Protein AF-A0A7D6VEU7-F1 (afdb_monomer)

pLDDT: mean 94.11, std 3.48, range [80.38, 97.69]

Structure (mmCIF, N/CA/C/O backbone):
data_AF-A0A7D6VEU7-F1
#
_entry.id   AF-A0A7D6VEU7-F1
#
loop_
_atom_site.group_PDB
_atom_site.id
_atom_site.type_symbol
_atom_site.label_atom_id
_atom_site.label_alt_id
_atom_site.label_comp_id
_atom_site.label_asym_id
_atom_site.label_entity_id
_atom_site.label_seq_id
_atom_site.pdbx_PDB_ins_code
_atom_site.Cartn_x
_atom_site.Cartn_y
_atom_site.Cartn_z
_atom_site.occupancy
_atom_site.B_iso_or_equiv
_atom_site.auth_seq_id
_atom_site.auth_comp_id
_atom_site.auth_asym_id
_atom_site.auth_atom_id
_atom_site.pdbx_PDB_model_num
ATOM 1 N N . MET A 1 1 ? -5.315 0.794 10.666 1.00 90.75 1 MET A N 1
ATOM 2 C CA . MET A 1 1 ? -5.317 1.436 9.332 1.00 90.75 1 MET A CA 1
ATOM 3 C C . MET A 1 1 ? -4.496 0.600 8.363 1.00 90.75 1 MET A C 1
ATOM 5 O O . MET A 1 1 ? -3.476 0.061 8.775 1.00 90.75 1 MET A O 1
ATOM 9 N N . LEU A 1 2 ? -4.923 0.498 7.106 1.00 94.19 2 LEU A N 1
ATOM 10 C CA . LEU A 1 2 ? -4.145 -0.103 6.022 1.00 94.19 2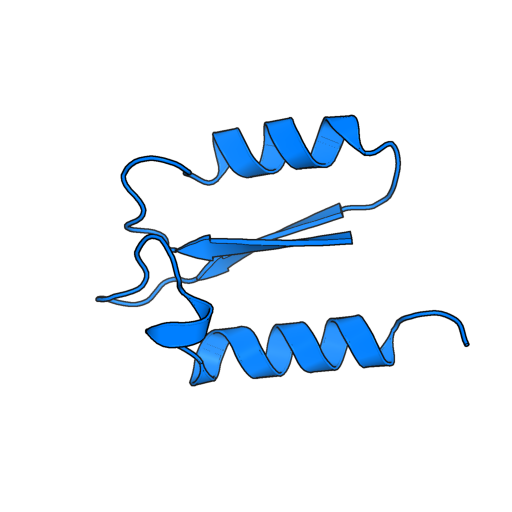 LEU A CA 1
ATOM 11 C C . LEU A 1 2 ? -3.676 1.002 5.068 1.00 94.19 2 LEU A C 1
ATOM 13 O O . LEU A 1 2 ? -4.490 1.805 4.623 1.00 94.19 2 LEU A O 1
ATOM 17 N N . VAL A 1 3 ? -2.381 1.027 4.759 1.00 94.81 3 VAL A N 1
ATOM 18 C CA . VAL A 1 3 ? -1.775 1.879 3.729 1.00 94.81 3 VAL A CA 1
ATOM 19 C C . VAL A 1 3 ? -1.117 0.963 2.709 1.00 94.81 3 VAL A C 1
ATOM 21 O O . VAL A 1 3 ? -0.342 0.090 3.087 1.00 94.81 3 VAL A O 1
ATOM 24 N N . MET A 1 4 ? -1.429 1.138 1.429 1.00 96.00 4 MET A N 1
ATOM 25 C CA . MET A 1 4 ? -0.846 0.351 0.342 1.00 96.00 4 MET A CA 1
ATOM 26 C C . MET A 1 4 ? -0.200 1.293 -0.663 1.00 96.00 4 MET A C 1
ATOM 28 O O . MET A 1 4 ? -0.779 2.327 -0.991 1.00 96.00 4 MET A O 1
ATOM 32 N N . HIS A 1 5 ? 0.970 0.926 -1.173 1.00 97.06 5 HIS A N 1
ATOM 33 C CA . HIS A 1 5 ? 1.652 1.676 -2.226 1.00 97.06 5 HIS A CA 1
ATOM 34 C C . HIS A 1 5 ? 2.336 0.729 -3.210 1.00 97.06 5 HIS A C 1
ATOM 36 O O . HIS A 1 5 ? 2.593 -0.431 -2.886 1.00 97.06 5 HIS A O 1
ATOM 42 N N . GLY A 1 6 ? 2.616 1.207 -4.420 1.00 97.44 6 GLY A N 1
ATOM 43 C CA . GLY A 1 6 ? 3.378 0.447 -5.403 1.00 97.44 6 GLY A CA 1
ATOM 44 C C . GLY A 1 6 ? 4.886 0.574 -5.192 1.00 97.44 6 GLY A C 1
ATOM 45 O O . GLY A 1 6 ? 5.372 1.636 -4.800 1.00 97.44 6 GLY A O 1
ATOM 46 N N . ILE A 1 7 ? 5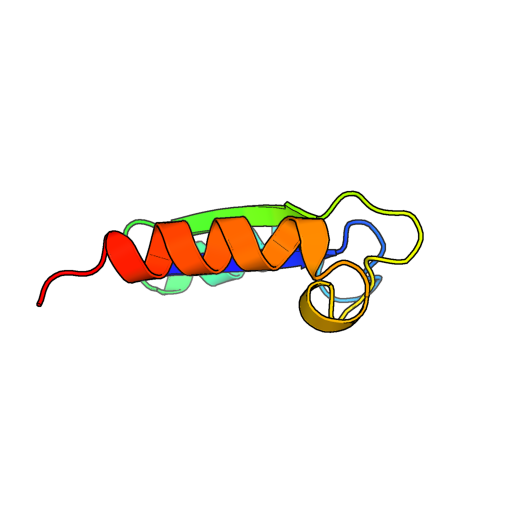.638 -0.497 -5.465 1.00 97.25 7 ILE A N 1
ATOM 47 C CA . ILE A 1 7 ? 7.108 -0.503 -5.349 1.00 97.25 7 ILE A CA 1
ATOM 48 C C . ILE A 1 7 ? 7.797 0.456 -6.336 1.00 97.25 7 ILE A C 1
ATOM 50 O O . ILE A 1 7 ? 8.924 0.885 -6.101 1.00 97.25 7 ILE A O 1
ATOM 54 N N . HIS A 1 8 ? 7.120 0.814 -7.428 1.00 96.00 8 HIS A N 1
ATOM 55 C CA . HIS A 1 8 ? 7.635 1.706 -8.463 1.00 96.00 8 HIS A CA 1
ATOM 56 C C . HIS A 1 8 ? 7.027 3.115 -8.406 1.00 96.00 8 HIS A C 1
ATOM 58 O O . HIS A 1 8 ? 7.229 3.885 -9.343 1.00 96.00 8 HIS A O 1
ATOM 64 N N . ASP A 1 9 ? 6.269 3.472 -7.359 1.00 96.00 9 ASP A N 1
ATOM 65 C CA . ASP A 1 9 ? 5.814 4.856 -7.168 1.00 96.00 9 ASP A CA 1
ATOM 66 C C . ASP A 1 9 ? 7.034 5.773 -6.925 1.00 96.00 9 ASP A C 1
ATOM 68 O O . ASP A 1 9 ? 7.733 5.597 -5.925 1.00 96.00 9 ASP A O 1
ATOM 72 N N . PRO A 1 10 ? 7.320 6.744 -7.817 1.00 93.50 10 PRO A N 1
ATOM 73 C CA . PRO A 1 10 ? 8.484 7.615 -7.677 1.00 93.50 10 PRO A CA 1
ATOM 74 C C . PRO A 1 10 ? 8.264 8.766 -6.685 1.00 93.50 10 PRO A C 1
ATOM 76 O O . PRO A 1 10 ? 9.204 9.503 -6.395 1.00 93.50 10 PRO A O 1
ATOM 79 N N . VAL A 1 11 ? 7.030 8.971 -6.218 1.00 94.75 11 VAL A N 1
ATOM 80 C CA . VAL A 1 11 ? 6.641 10.081 -5.341 1.00 94.75 11 VAL A CA 1
ATOM 81 C C . VAL A 1 11 ? 6.414 9.592 -3.916 1.00 94.75 11 VAL A C 1
ATOM 83 O O . VAL A 1 11 ? 6.863 10.238 -2.972 1.00 94.75 11 VAL A O 1
ATOM 86 N N . TYR A 1 12 ? 5.730 8.459 -3.752 1.00 94.25 12 TYR A N 1
ATOM 87 C CA . TYR A 1 12 ? 5.331 7.954 -2.441 1.00 94.25 12 TYR A CA 1
ATOM 88 C C . TYR A 1 12 ? 5.827 6.529 -2.185 1.00 94.25 12 TYR A C 1
ATOM 90 O O . TYR A 1 12 ? 5.093 5.546 -2.309 1.00 94.25 12 TYR A O 1
ATOM 98 N N . ASP A 1 13 ? 7.088 6.437 -1.773 1.00 94.12 13 ASP A N 1
ATOM 99 C CA . ASP A 1 13 ? 7.722 5.184 -1.369 1.00 94.12 13 ASP A CA 1
ATOM 100 C C . ASP A 1 13 ? 7.307 4.713 0.042 1.00 94.12 13 ASP A C 1
ATOM 102 O O . ASP A 1 13 ? 6.549 5.363 0.769 1.00 94.12 13 ASP A O 1
ATOM 106 N N . ARG A 1 14 ? 7.858 3.568 0.457 1.00 95.31 14 ARG A N 1
ATOM 107 C CA . 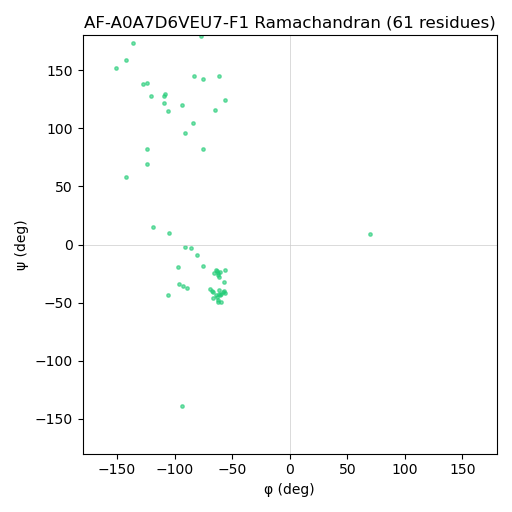ARG A 1 14 ? 7.571 2.945 1.755 1.00 95.31 14 ARG A CA 1
ATOM 108 C C . ARG A 1 14 ? 7.869 3.871 2.937 1.00 95.31 14 ARG A C 1
ATOM 110 O O . ARG A 1 14 ? 7.080 3.908 3.878 1.00 95.31 14 ARG A O 1
ATOM 117 N N . ALA A 1 15 ? 8.963 4.631 2.887 1.00 95.62 15 ALA A N 1
ATOM 118 C CA . ALA A 1 15 ? 9.359 5.514 3.980 1.00 95.62 15 ALA A CA 1
ATOM 119 C C . ALA A 1 15 ? 8.371 6.679 4.143 1.00 95.62 15 ALA A C 1
ATOM 121 O O . ALA A 1 15 ? 7.989 7.014 5.267 1.00 95.62 15 ALA A O 1
ATOM 122 N N . HIS A 1 16 ? 7.887 7.251 3.035 1.00 95.38 16 HIS A N 1
ATOM 123 C CA . HIS A 1 16 ? 6.829 8.263 3.070 1.00 95.38 16 HIS A CA 1
ATOM 124 C C . HIS A 1 16 ? 5.536 7.710 3.680 1.00 95.38 16 HIS A C 1
ATOM 126 O O . HIS A 1 16 ? 4.912 8.378 4.509 1.00 95.38 16 HIS A O 1
ATOM 132 N N . GLN A 1 17 ? 5.148 6.484 3.312 1.00 95.75 17 GLN A N 1
ATOM 133 C CA . GLN A 1 17 ? 3.933 5.852 3.830 1.00 95.75 17 GLN A CA 1
ATOM 134 C C . GLN A 1 17 ? 4.038 5.478 5.310 1.00 95.75 17 GLN A C 1
ATOM 136 O O . GLN A 1 17 ? 3.080 5.668 6.057 1.00 95.75 17 GLN A O 1
ATOM 141 N N . GLU A 1 18 ? 5.197 5.003 5.767 1.00 94.81 18 GLU A N 1
ATOM 142 C CA . GLU A 1 18 ? 5.455 4.766 7.191 1.00 94.81 18 GLU A CA 1
ATOM 143 C C . GLU A 1 18 ? 5.402 6.077 7.984 1.00 94.81 18 GLU A C 1
ATOM 14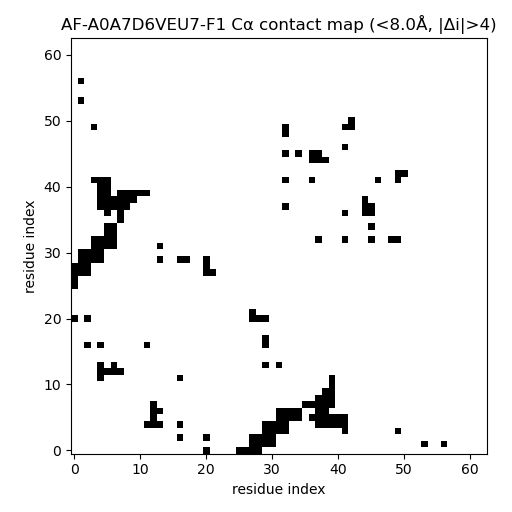5 O O . GLU A 1 18 ? 4.719 6.156 9.007 1.00 94.81 18 GLU A O 1
ATOM 150 N N . ALA A 1 19 ? 6.031 7.143 7.479 1.00 93.75 19 ALA A N 1
ATOM 151 C CA . ALA A 1 19 ? 5.959 8.462 8.098 1.00 93.75 19 ALA A CA 1
ATOM 152 C C . ALA A 1 19 ? 4.512 8.977 8.183 1.00 93.75 19 ALA A C 1
ATOM 154 O O . ALA A 1 19 ? 4.104 9.493 9.224 1.00 93.75 19 ALA A O 1
ATOM 155 N N . LEU A 1 20 ? 3.711 8.800 7.129 1.00 89.62 20 LEU A N 1
ATOM 156 C CA . LEU A 1 20 ? 2.287 9.130 7.141 1.00 89.62 20 LEU A CA 1
ATOM 157 C C . LEU A 1 20 ? 1.529 8.294 8.183 1.00 89.62 20 LEU A C 1
ATOM 159 O O . LEU A 1 20 ? 0.786 8.850 8.991 1.00 89.62 20 LEU A O 1
ATOM 163 N N . ALA A 1 21 ? 1.755 6.981 8.208 1.00 92.94 21 ALA A N 1
ATOM 164 C CA . ALA A 1 21 ? 1.098 6.051 9.116 1.00 92.94 21 ALA A CA 1
ATOM 165 C C . ALA A 1 21 ? 1.311 6.410 10.595 1.00 92.94 21 ALA A C 1
ATOM 167 O O . ALA A 1 21 ? 0.355 6.385 11.372 1.00 92.94 21 ALA A O 1
ATOM 168 N N . THR A 1 22 ? 2.524 6.830 10.973 1.00 92.25 22 THR A N 1
ATOM 169 C CA . THR A 1 22 ? 2.827 7.243 12.358 1.00 92.25 22 THR A CA 1
ATOM 170 C C . THR A 1 22 ? 2.013 8.451 12.832 1.00 92.25 22 THR A C 1
ATOM 172 O O . THR A 1 22 ? 1.752 8.579 14.027 1.00 92.25 22 THR A O 1
ATOM 175 N N . ARG A 1 23 ? 1.550 9.320 11.921 1.00 92.31 23 ARG A N 1
ATOM 176 C CA . ARG A 1 23 ? 0.784 10.529 12.277 1.00 92.31 23 ARG A CA 1
ATOM 177 C C . ARG A 1 23 ? -0.664 10.245 12.673 1.00 92.31 23 ARG A C 1
ATOM 179 O O . ARG A 1 23 ? -1.281 11.091 13.310 1.00 92.31 23 ARG A O 1
ATOM 186 N N . PHE A 1 24 ? -1.203 9.078 12.326 1.00 87.88 24 PHE A N 1
ATOM 187 C CA . PHE A 1 24 ? -2.597 8.722 12.610 1.00 87.88 24 PHE A CA 1
ATOM 188 C C . PHE A 1 24 ? -2.818 8.110 14.004 1.00 87.88 24 PHE A C 1
ATOM 190 O O . PHE A 1 24 ? -3.958 7.844 14.372 1.00 87.88 24 PHE A O 1
ATOM 197 N N . GLY A 1 25 ? -1.758 7.905 14.798 1.00 81.62 25 GLY A N 1
ATOM 198 C CA . GLY A 1 25 ? -1.863 7.602 16.234 1.00 81.62 25 GLY A CA 1
ATOM 199 C C . GLY A 1 25 ? -2.434 6.226 16.610 1.00 81.62 25 GLY A C 1
ATOM 200 O O . GLY A 1 25 ? -2.687 5.985 17.787 1.00 81.62 25 GLY A O 1
ATOM 201 N N . GLY A 1 26 ? -2.626 5.316 15.651 1.00 86.38 26 GLY A N 1
ATOM 202 C CA . GLY A 1 26 ? -3.135 3.961 15.886 1.00 86.38 26 GLY A CA 1
ATOM 203 C C . GLY A 1 26 ? -2.370 2.890 15.101 1.00 86.38 26 GLY A C 1
ATOM 204 O O . GLY A 1 26 ? -1.528 3.228 14.266 1.00 86.38 26 GLY A O 1
ATOM 205 N N . PRO A 1 27 ? -2.657 1.593 15.331 1.00 88.44 27 PRO A N 1
ATOM 206 C CA . PRO A 1 27 ? -2.014 0.504 14.605 1.00 88.44 27 PRO A CA 1
ATOM 207 C C . PRO A 1 27 ? -2.194 0.662 13.094 1.00 88.44 27 PRO A C 1
ATOM 209 O O . PRO A 1 27 ? -3.318 0.764 12.584 1.00 88.44 27 PRO A O 1
ATOM 212 N N . ALA A 1 28 ? -1.078 0.672 12.374 1.00 92.12 28 ALA A N 1
ATOM 213 C CA . ALA A 1 28 ? -1.053 0.815 10.932 1.00 92.12 28 ALA A CA 1
ATOM 214 C C . ALA A 1 28 ? -0.234 -0.306 10.294 1.00 92.12 28 ALA A C 1
ATOM 216 O O . ALA A 1 28 ? 0.833 -0.669 10.786 1.00 92.12 28 ALA A O 1
ATOM 217 N N . ARG A 1 29 ? -0.751 -0.837 9.186 1.00 93.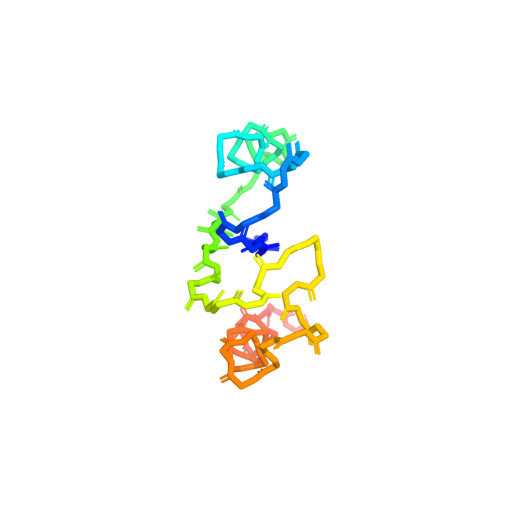56 29 ARG A N 1
ATOM 218 C CA . ARG A 1 29 ? -0.065 -1.788 8.316 1.00 93.56 29 ARG A CA 1
ATOM 219 C C . ARG A 1 29 ? 0.282 -1.067 7.018 1.00 93.56 29 ARG A C 1
ATOM 221 O O . ARG A 1 29 ? -0.624 -0.541 6.373 1.00 93.56 29 ARG A O 1
ATOM 228 N N . VAL A 1 30 ? 1.566 -1.019 6.673 1.00 95.88 30 VAL A N 1
ATOM 229 C CA . VAL A 1 30 ? 2.061 -0.447 5.413 1.00 95.88 30 VAL A CA 1
ATOM 230 C C . VAL A 1 30 ? 2.479 -1.595 4.506 1.00 95.88 30 VAL A C 1
ATOM 232 O O . VAL A 1 30 ? 3.414 -2.323 4.831 1.00 95.88 30 VAL A O 1
ATOM 235 N N . GLU A 1 31 ? 1.778 -1.750 3.389 1.00 97.06 31 GLU A N 1
ATOM 236 C CA . GLU A 1 31 ? 1.975 -2.826 2.421 1.00 97.06 31 GLU A CA 1
ATOM 237 C C . GLU A 1 31 ? 2.594 -2.287 1.131 1.00 97.06 31 GLU A C 1
ATOM 239 O O . GLU A 1 31 ? 2.080 -1.345 0.516 1.00 97.06 31 GLU A O 1
ATOM 244 N N . THR A 1 32 ? 3.684 -2.917 0.699 1.00 97.31 32 THR A N 1
ATOM 245 C CA . THR A 1 32 ? 4.297 -2.665 -0.605 1.00 97.31 32 THR A CA 1
ATOM 246 C C . THR A 1 32 ? 3.738 -3.658 -1.615 1.00 97.31 32 THR A C 1
ATOM 248 O O . THR A 1 32 ? 3.889 -4.867 -1.465 1.00 97.31 32 THR A O 1
ATOM 251 N N . THR A 1 33 ? 3.108 -3.146 -2.669 1.00 97.69 33 THR A N 1
ATOM 252 C CA . THR A 1 33 ? 2.663 -3.947 -3.809 1.00 97.69 33 THR A CA 1
ATOM 253 C C . THR A 1 33 ? 3.833 -4.115 -4.767 1.00 97.69 33 THR A C 1
ATOM 255 O O . THR A 1 33 ? 4.210 -3.173 -5.470 1.00 97.69 33 THR A O 1
ATOM 258 N N . ASP A 1 34 ? 4.419 -5.307 -4.770 1.00 96.25 34 ASP A N 1
ATOM 259 C CA . ASP A 1 34 ? 5.513 -5.674 -5.664 1.00 96.25 34 ASP A CA 1
ATOM 260 C C . ASP A 1 34 ? 4.956 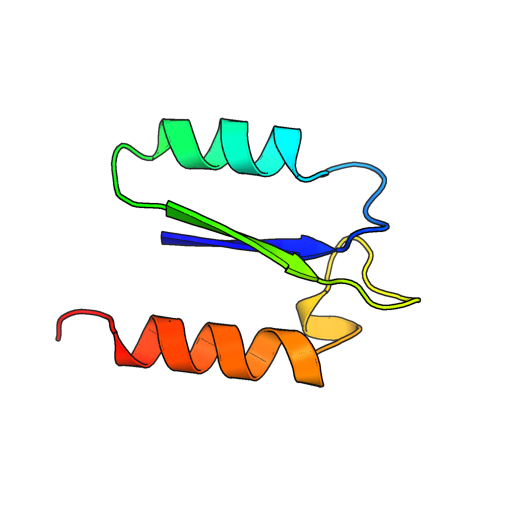-6.300 -6.950 1.00 96.25 34 ASP A C 1
ATOM 262 O O . ASP A 1 34 ? 4.600 -7.478 -6.999 1.00 96.25 34 ASP A O 1
ATOM 266 N N . ALA A 1 35 ? 4.810 -5.471 -7.984 1.00 95.94 35 ALA A N 1
ATOM 267 C CA . ALA A 1 35 ? 4.434 -5.904 -9.323 1.00 95.94 35 ALA A CA 1
ATOM 268 C C . ALA A 1 35 ? 5.023 -4.956 -10.381 1.00 95.94 35 ALA A C 1
ATOM 270 O O . ALA A 1 35 ? 5.128 -3.754 -10.119 1.00 95.94 35 ALA A O 1
ATOM 271 N N . PRO A 1 36 ? 5.293 -5.426 -11.618 1.00 93.81 36 PRO A N 1
ATOM 272 C CA . PRO A 1 36 ? 5.974 -4.633 -12.652 1.00 93.81 36 PRO A CA 1
ATOM 273 C C . PRO A 1 36 ? 5.324 -3.287 -13.005 1.00 93.81 36 PRO A C 1
ATOM 275 O O . PRO A 1 36 ? 5.973 -2.409 -13.565 1.00 93.81 36 PRO A O 1
ATOM 278 N N . ARG A 1 37 ? 4.024 -3.123 -12.730 1.00 90.56 37 ARG A N 1
ATOM 279 C CA . ARG A 1 37 ? 3.260 -1.892 -13.003 1.00 90.56 37 ARG A CA 1
ATOM 280 C C . ARG A 1 37 ? 2.676 -1.259 -11.741 1.00 90.56 37 ARG A C 1
ATOM 282 O O . ARG A 1 37 ? 1.778 -0.422 -11.836 1.00 90.56 37 ARG A O 1
ATOM 289 N N . ALA A 1 38 ? 3.136 -1.659 -10.559 1.00 94.19 38 ALA A N 1
ATOM 290 C CA . ALA A 1 38 ? 2.696 -1.079 -9.298 1.00 94.19 38 ALA A CA 1
ATOM 291 C C . ALA A 1 38 ? 3.346 0.302 -9.098 1.00 94.19 38 ALA A C 1
ATOM 293 O O . ALA A 1 38 ? 4.370 0.435 -8.431 1.00 94.19 38 ALA A O 1
ATOM 294 N N . PHE A 1 39 ? 2.751 1.318 -9.726 1.00 94.56 39 PHE A N 1
ATOM 295 C CA . PHE A 1 39 ? 3.104 2.732 -9.578 1.00 94.56 39 PHE A CA 1
ATOM 296 C C . PHE A 1 39 ? 2.223 3.383 -8.497 1.00 94.56 39 PHE A C 1
ATOM 298 O O . PHE A 1 39 ? 1.921 2.767 -7.479 1.00 94.56 39 PHE A O 1
ATOM 305 N N . HIS A 1 40 ? 1.767 4.612 -8.743 1.00 95.56 40 HIS A N 1
ATOM 306 C CA . HIS A 1 40 ? 1.001 5.414 -7.795 1.00 95.56 40 HIS A CA 1
ATOM 307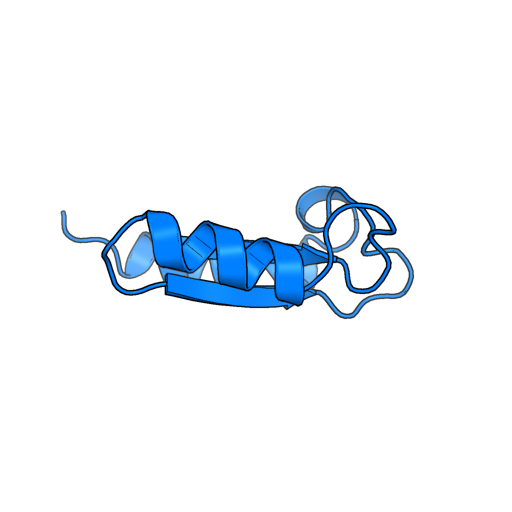 C C . HIS A 1 40 ? -0.346 4.808 -7.370 1.00 95.56 40 HIS A C 1
ATOM 309 O O . HIS A 1 40 ? -0.825 5.046 -6.265 1.00 95.56 40 HIS A O 1
ATOM 315 N N . THR A 1 41 ? -0.965 4.001 -8.232 1.00 94.12 41 THR A N 1
ATOM 316 C CA . THR A 1 41 ? -2.293 3.416 -8.000 1.00 94.12 41 THR A CA 1
ATOM 317 C C . THR A 1 41 ? -2.248 1.886 -8.101 1.00 94.12 41 THR A C 1
ATOM 319 O O . THR A 1 41 ? -2.799 1.308 -9.040 1.00 94.12 41 THR A O 1
ATOM 322 N N . PRO A 1 42 ? -1.610 1.185 -7.141 1.00 94.31 42 PRO A N 1
ATOM 323 C CA . PRO A 1 42 ? -1.443 -0.270 -7.208 1.00 94.31 42 PRO A CA 1
ATOM 324 C C . PRO A 1 42 ? -2.778 -1.031 -7.202 1.00 94.31 42 PRO A C 1
ATOM 326 O O . PRO A 1 42 ? -2.862 -2.118 -7.764 1.00 94.31 42 PRO A O 1
ATOM 329 N N . THR A 1 43 ? -3.843 -0.441 -6.650 1.00 94.69 43 THR A N 1
ATOM 330 C CA . THR A 1 43 ? -5.208 -0.991 -6.709 1.00 94.69 43 THR A CA 1
ATOM 331 C C . THR A 1 43 ? -5.796 -1.029 -8.114 1.00 94.69 43 THR A C 1
ATOM 333 O O . THR A 1 43 ? -6.671 -1.839 -8.393 1.00 94.69 43 THR A O 1
ATOM 336 N N . LEU A 1 44 ? -5.313 -0.176 -9.019 1.00 94.75 44 LEU A N 1
ATOM 337 C CA . LEU A 1 44 ? -5.717 -0.184 -10.422 1.00 94.75 44 LEU A CA 1
ATOM 338 C C . LEU A 1 44 ? -4.829 -1.107 -11.263 1.00 94.75 44 LEU A C 1
ATOM 340 O O . LEU A 1 44 ? -5.309 -1.730 -12.207 1.00 94.75 44 LEU A O 1
ATOM 344 N N . THR A 1 45 ? -3.528 -1.162 -10.967 1.00 94.62 45 THR A N 1
ATOM 345 C CA . THR A 1 45 ? -2.544 -1.825 -11.836 1.00 94.62 45 THR A CA 1
ATOM 346 C C . THR A 1 45 ? -2.186 -3.252 -11.429 1.00 94.62 45 THR A C 1
ATOM 348 O O . THR A 1 45 ? -1.682 -3.990 -12.280 1.00 94.62 45 THR A O 1
ATOM 351 N N . ALA A 1 46 ? -2.454 -3.623 -10.175 1.00 95.75 46 ALA A N 1
ATOM 352 C CA . ALA A 1 46 ? -2.306 -4.965 -9.614 1.00 95.75 46 ALA A CA 1
ATOM 353 C C . ALA A 1 46 ? -3.451 -5.280 -8.613 1.00 95.75 46 ALA A C 1
ATOM 355 O O . ALA A 1 46 ? -3.198 -5.543 -7.425 1.00 95.75 46 ALA A O 1
ATOM 356 N N . PRO A 1 47 ? -4.731 -5.216 -9.043 1.00 96.25 47 PRO A N 1
ATOM 357 C CA . PRO A 1 47 ? -5.881 -5.530 -8.187 1.00 96.25 47 PRO A CA 1
ATOM 358 C C . PRO A 1 47 ? -5.808 -6.947 -7.603 1.00 96.25 47 PRO A C 1
ATOM 360 O O . PRO A 1 47 ? -6.195 -7.172 -6.463 1.00 96.25 47 PRO A O 1
ATOM 363 N N . GLU A 1 48 ? -5.228 -7.901 -8.329 1.00 96.50 48 GLU A N 1
ATOM 364 C CA . GLU A 1 48 ? -5.033 -9.280 -7.878 1.00 96.50 48 GLU A CA 1
ATOM 365 C C . GLU A 1 48 ? -4.1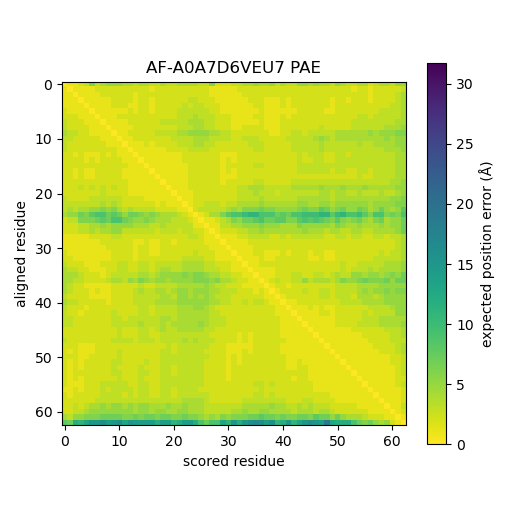70 -9.404 -6.612 1.00 96.50 48 GLU A C 1
ATOM 367 O O . GLU A 1 48 ? -4.308 -10.380 -5.875 1.00 96.50 48 GLU A O 1
ATOM 372 N N . LEU A 1 49 ? -3.317 -8.412 -6.336 1.00 96.50 49 LEU A N 1
ATOM 373 C CA . LEU A 1 49 ? -2.495 -8.352 -5.126 1.00 96.50 49 LEU A CA 1
ATOM 374 C C . LEU A 1 49 ? -3.136 -7.501 -4.025 1.00 96.50 49 LEU A C 1
ATOM 376 O O . LEU A 1 49 ? -2.981 -7.795 -2.842 1.00 96.50 49 LEU A O 1
ATOM 380 N N . THR A 1 50 ? -3.857 -6.444 -4.397 1.00 96.88 50 THR A N 1
ATOM 381 C CA . THR A 1 50 ? -4.382 -5.451 -3.446 1.00 96.88 50 THR A CA 1
ATOM 382 C C . THR A 1 50 ? -5.799 -5.759 -2.960 1.00 96.88 50 THR A C 1
ATOM 384 O O . THR A 1 50 ? -6.087 -5.556 -1.780 1.00 96.88 50 THR A O 1
ATOM 387 N N . ASP A 1 51 ? -6.675 -6.317 -3.799 1.00 97.44 51 ASP A N 1
ATOM 388 C CA . ASP A 1 51 ? -8.053 -6.659 -3.426 1.00 97.44 51 ASP A CA 1
ATOM 389 C C . ASP A 1 51 ? -8.134 -7.671 -2.272 1.00 97.44 51 ASP A C 1
ATOM 391 O O . ASP A 1 51 ? -8.939 -7.459 -1.359 1.00 97.44 51 ASP A O 1
ATOM 395 N N . PRO A 1 52 ? -7.325 -8.753 -2.232 1.00 97.62 52 PRO A N 1
ATOM 396 C CA . PRO A 1 52 ? -7.331 -9.666 -1.091 1.00 97.62 52 PRO A CA 1
ATOM 397 C C . PRO A 1 52 ? -6.933 -8.973 0.218 1.00 97.62 52 PRO A C 1
ATOM 399 O O . PRO A 1 52 ? -7.544 -9.225 1.256 1.00 97.62 52 PRO A O 1
ATOM 402 N N . LEU A 1 53 ? -5.953 -8.063 0.168 1.00 96.75 53 LEU A N 1
ATOM 403 C CA . LEU A 1 53 ? -5.506 -7.291 1.331 1.00 96.75 53 LEU A CA 1
ATOM 404 C C . LEU A 1 53 ? -6.592 -6.326 1.817 1.00 96.75 53 LEU A C 1
ATOM 406 O O . LEU A 1 53 ? -6.790 -6.197 3.026 1.00 96.75 53 LEU A O 1
ATOM 410 N N . LEU A 1 54 ? -7.299 -5.675 0.887 1.00 96.44 54 LEU A N 1
ATOM 411 C CA . LEU A 1 54 ? -8.438 -4.808 1.188 1.00 96.44 54 LEU A CA 1
ATOM 412 C C . LEU A 1 54 ? -9.568 -5.588 1.852 1.00 96.44 54 LEU A C 1
ATOM 414 O O . LEU A 1 54 ? -10.047 -5.169 2.900 1.00 96.44 54 LEU A O 1
ATOM 418 N N . ARG A 1 55 ? -9.964 -6.734 1.286 1.00 97.25 55 ARG A N 1
ATOM 419 C CA . ARG A 1 55 ? -11.017 -7.585 1.862 1.00 97.25 55 ARG A CA 1
ATOM 420 C C . ARG A 1 55 ? -10.648 -8.048 3.265 1.00 97.25 55 ARG A C 1
ATOM 422 O O . ARG A 1 55 ? -11.416 -7.815 4.186 1.00 97.25 55 ARG A O 1
ATOM 429 N N . GLN A 1 56 ? -9.433 -8.571 3.448 1.00 97.06 56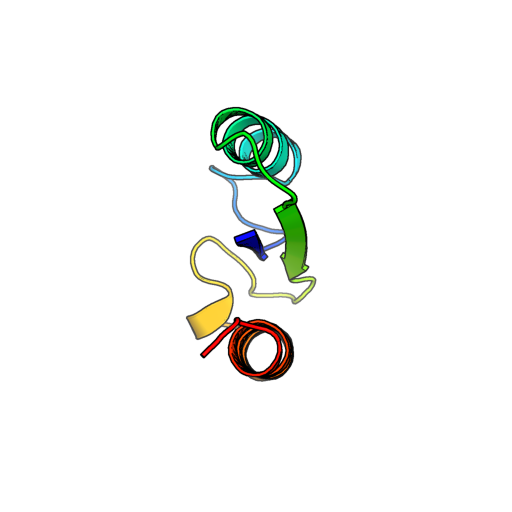 GLN A N 1
ATOM 430 C CA . GLN A 1 56 ? -8.937 -8.978 4.765 1.00 97.06 56 GLN A CA 1
ATOM 431 C C . GLN A 1 56 ? -8.989 -7.829 5.782 1.00 97.06 56 GLN A C 1
ATOM 433 O O . GLN A 1 56 ? -9.330 -8.041 6.943 1.00 97.06 56 GLN A O 1
ATOM 438 N N . PHE A 1 57 ? -8.621 -6.614 5.367 1.00 95.25 57 PHE A N 1
ATOM 439 C CA . PHE A 1 57 ? -8.676 -5.450 6.243 1.00 95.25 57 PHE A CA 1
ATOM 440 C C . PHE A 1 57 ? -10.114 -5.082 6.612 1.00 95.25 57 PHE A C 1
ATOM 442 O O . PHE A 1 57 ? -10.382 -4.850 7.787 1.00 95.25 57 PHE A O 1
ATOM 449 N N . LEU A 1 58 ? -11.019 -5.050 5.630 1.00 95.38 58 LEU A N 1
ATOM 450 C CA . LEU A 1 58 ? -12.430 -4.718 5.828 1.00 95.38 58 LEU A CA 1
ATOM 451 C C . LEU A 1 58 ? -13.140 -5.746 6.718 1.00 95.38 58 LEU A C 1
ATOM 453 O O . LEU A 1 58 ? -13.846 -5.348 7.638 1.00 95.38 58 LEU A O 1
ATOM 457 N N . ASP A 1 59 ? -12.888 -7.039 6.506 1.00 96.38 59 ASP A N 1
ATOM 458 C CA . ASP A 1 59 ? -13.440 -8.134 7.316 1.00 96.38 59 ASP A CA 1
ATOM 459 C C . ASP A 1 59 ? -12.966 -8.081 8.782 1.00 96.38 59 ASP A C 1
ATOM 461 O O . ASP A 1 59 ? -13.610 -8.634 9.672 1.00 96.38 59 ASP A O 1
ATOM 465 N N . GLY A 1 60 ? -11.829 -7.427 9.044 1.00 92.94 60 GLY A N 1
ATOM 466 C CA . GLY A 1 60 ? -11.262 -7.250 10.381 1.00 92.94 60 GLY A CA 1
ATOM 467 C C . GLY A 1 60 ? -11.705 -5.975 11.105 1.00 92.94 60 GLY A C 1
ATOM 468 O O . GLY A 1 60 ? -11.260 -5.748 12.233 1.00 92.94 60 GLY A O 1
ATOM 469 N N . LEU A 1 61 ? -12.522 -5.118 10.481 1.00 90.06 61 LEU A N 1
ATOM 470 C CA . LEU A 1 61 ? -13.018 -3.908 11.133 1.00 90.06 61 LEU A CA 1
ATOM 471 C C . LEU A 1 61 ? -14.120 -4.249 12.151 1.00 90.06 61 LEU A C 1
ATOM 473 O O . LEU A 1 61 ? -14.942 -5.131 11.899 1.00 90.06 61 LEU A O 1
ATOM 477 N N . PRO A 1 62 ? -14.164 -3.559 13.306 1.00 88.88 62 PRO A N 1
ATOM 478 C CA . PRO A 1 62 ? -15.289 -3.680 14.225 1.00 88.88 62 PRO A CA 1
ATOM 479 C C . PRO A 1 62 ? -16.587 -3.214 13.547 1.00 88.88 62 PRO A C 1
ATOM 481 O O . PRO A 1 62 ? -16.561 -2.286 12.735 1.00 88.88 62 PRO A O 1
ATOM 484 N N . ALA A 1 63 ? -17.692 -3.883 13.889 1.00 80.38 63 ALA A N 1
ATOM 485 C CA . ALA A 1 63 ? -19.038 -3.572 13.405 1.00 80.38 63 ALA A CA 1
ATOM 486 C C . ALA A 1 63 ? -19.566 -2.227 13.926 1.00 80.38 63 ALA A C 1
ATOM 488 O O . ALA A 1 63 ? -19.201 -1.846 15.065 1.00 80.38 63 ALA A O 1
#

Radius of gyration: 11.87 Å; Cα contacts (8 Å, |Δi|>4): 93; chains: 1; bounding box: 28×20×29 Å

Foldseek 3Di:
DEAEAECAAPPQHQVNRVVVQVVVVDDYDYYYDYDPPGYGCCCVVPVVRVVVVVVVVVVPDDD

Solvent-accessible surface area (backbone atoms only — not comparable to full-atom values): 3788 Å² total; per-residue (Å²): 88,82,46,78,34,8,70,62,18,90,84,54,40,70,68,56,50,50,58,55,42,64,74,70,79,57,74,61,48,79,45,74,41,84,53,102,61,10,25,86,53,24,66,77,59,39,37,89,69,39,50,63,56,50,50,56,53,60,74,66,52,83,133

Mean predicted aligned error: 2.72 Å

InterPro domains:
  IPR029058 Alpha/Beta hydrolase fold [G3DSA:3.40.50.1820] (1-59)
  IPR029058 Alpha/Beta hydrolase fold [SSF53474] (1-60)

Sequence (63 aa):
MLVMHGIHDPVYDRAHQEALATRFGGPARVETTDAPRAFHTPTLTAPELTDPLLRQFLDGLPA

Secondary structure (DSSP, 8-state):
-EEEEETT-SSS-HHHHHHHHHTT-S--EEEEE-STT-SS-HHHH-HHHHHHHHHHHHHTS--

Nearest PDB structures (foldseek):
  7uoc-assembly1_B  TM=7.481E-01  e=5.215E-02  Orobanche minor
  8agm-assembly2_DDD  TM=6.110E-01  e=6.706E-01  metagenome
  4u2c-assembly1_A  TM=4.846E-01  e=4.481E-01  Pseudomonas knackmussii
  1ggv-assembly1_A  TM=4.954E-01  e=5.863E-01  Pseudomonas putida
  1din-assembly1_A  TM=4.816E-01  e=6.270E-01  Pseudomonas knackmussii

Organism: NCBI:txid2755382